Protein AF-A0AA40GBK5-F1 (afdb_monomer_lite)

Radius of gyration: 17.83 Å; chains: 1; bounding box: 31×45×50 Å

Organism: NCBI:txid60889

pLDDT: mean 80.17, std 13.64, range [43.88, 94.19]

Sequence (88 aa):
MNIDEFQVRGKEMIEYICEYLRTLEGKRVTANVDPGYLRPLLPKEAPAKGEPWDAIMRDVDSKIMPGVSVNHGLRYRSPFVDSDLFRY

Secondary structure (DSSP, 8-state):
--HHHHHHHHHHHHHHHHHHHHGGGGS-SS--S-TTTTGGGS-SS--SSPPPHHHHHHHIIIIIGGG---TTSTT---TTTS------

Structure (mmCIF, N/CA/C/O backbone):
data_AF-A0AA40GBK5-F1
#
_entry.id   AF-A0AA40GBK5-F1
#
loop_
_atom_site.group_PDB
_atom_site.id
_atom_site.type_symbol
_atom_site.label_atom_id
_atom_site.label_alt_id
_atom_site.label_comp_id
_atom_site.label_asym_id
_atom_site.label_entity_id
_atom_site.label_seq_id
_atom_site.pdbx_PDB_ins_code
_atom_site.Cartn_x
_atom_site.Cartn_y
_atom_site.Cartn_z
_atom_site.occupancy
_atom_site.B_iso_or_equiv
_atom_site.auth_seq_id
_atom_site.auth_comp_id
_atom_site.auth_asym_id
_atom_site.auth_atom_id
_atom_site.pdbx_PDB_model_num
ATOM 1 N N . MET A 1 1 ? 8.999 12.983 -5.335 1.00 77.81 1 MET A N 1
ATOM 2 C CA . MET A 1 1 ? 8.092 13.494 -4.298 1.00 77.81 1 MET A CA 1
ATOM 3 C C . MET A 1 1 ? 8.707 14.706 -3.627 1.00 77.81 1 MET A C 1
ATOM 5 O O . MET A 1 1 ? 9.845 14.615 -3.177 1.00 77.81 1 MET A O 1
ATOM 9 N N . ASN A 1 2 ? 7.997 15.836 -3.630 1.00 90.31 2 ASN A N 1
ATOM 10 C CA . ASN A 1 2 ? 8.360 17.055 -2.893 1.00 90.31 2 ASN A CA 1
ATOM 11 C C . ASN A 1 2 ? 7.556 17.144 -1.572 1.00 90.31 2 ASN A C 1
ATOM 13 O O . ASN A 1 2 ? 6.768 16.248 -1.273 1.00 90.31 2 ASN A O 1
ATOM 17 N N . ILE A 1 3 ? 7.773 18.188 -0.761 1.00 92.94 3 ILE A N 1
ATOM 18 C CA . ILE A 1 3 ? 7.108 18.330 0.551 1.00 92.94 3 ILE A CA 1
ATOM 19 C C . ILE A 1 3 ? 5.587 18.479 0.396 1.00 92.94 3 ILE A C 1
ATOM 21 O O . ILE A 1 3 ? 4.844 17.844 1.140 1.00 92.94 3 ILE A O 1
ATOM 25 N N . ASP A 1 4 ? 5.125 19.263 -0.579 1.00 94.19 4 ASP A N 1
ATOM 26 C CA . ASP A 1 4 ? 3.693 19.491 -0.810 1.00 94.19 4 ASP A CA 1
ATOM 27 C C . ASP A 1 4 ? 2.980 18.195 -1.222 1.00 94.19 4 ASP A C 1
ATOM 29 O O . ASP A 1 4 ? 1.931 17.841 -0.685 1.00 94.19 4 ASP A O 1
ATOM 33 N N . GLU A 1 5 ? 3.594 17.430 -2.123 1.00 90.69 5 GLU A N 1
ATOM 34 C CA . GLU A 1 5 ? 3.110 16.122 -2.553 1.00 90.69 5 GLU A CA 1
ATOM 35 C C . GLU A 1 5 ? 3.113 15.132 -1.384 1.00 90.69 5 GLU A C 1
ATOM 37 O O . GLU A 1 5 ? 2.125 14.434 -1.177 1.00 90.69 5 GLU A O 1
ATOM 42 N N . PHE A 1 6 ? 4.162 15.119 -0.556 1.00 91.62 6 PHE A N 1
ATOM 43 C CA . PHE A 1 6 ? 4.204 14.280 0.642 1.00 91.62 6 PHE A CA 1
ATOM 44 C C . PHE A 1 6 ? 3.071 14.609 1.622 1.00 91.62 6 PHE A C 1
ATOM 46 O O . PHE A 1 6 ? 2.462 13.699 2.181 1.00 91.62 6 PHE A O 1
ATOM 53 N N . GLN A 1 7 ? 2.748 15.890 1.817 1.00 93.25 7 GLN A N 1
ATOM 54 C CA . GLN A 1 7 ? 1.635 16.289 2.680 1.00 93.25 7 GLN A CA 1
ATOM 55 C C . GLN A 1 7 ? 0.284 15.797 2.154 1.00 93.25 7 GLN A C 1
ATOM 57 O O . GLN A 1 7 ? -0.552 15.365 2.949 1.00 93.25 7 GLN A O 1
ATOM 62 N N . VAL A 1 8 ? 0.063 15.849 0.839 1.00 94.06 8 VAL A N 1
ATOM 63 C CA . VAL A 1 8 ? -1.168 15.336 0.219 1.00 94.06 8 VAL A CA 1
ATOM 64 C C . VAL A 1 8 ? -1.236 13.815 0.357 1.00 94.06 8 VAL A C 1
ATOM 66 O O . VAL A 1 8 ? -2.180 13.302 0.956 1.00 94.06 8 VAL A O 1
ATOM 69 N N . ARG A 1 9 ? -0.200 13.094 -0.089 1.00 92.19 9 ARG A N 1
ATOM 70 C CA . ARG A 1 9 ? -0.161 11.621 -0.040 1.00 92.19 9 ARG A CA 1
ATOM 71 C C . ARG A 1 9 ? -0.189 11.075 1.392 1.00 92.19 9 ARG A C 1
ATOM 73 O O . ARG A 1 9 ? -0.775 10.028 1.653 1.00 92.19 9 ARG A O 1
ATOM 80 N N . GLY A 1 10 ? 0.397 11.799 2.345 1.00 92.38 10 GLY A N 1
ATOM 81 C CA . GLY A 1 10 ? 0.351 11.454 3.764 1.00 92.38 10 GLY A CA 1
ATOM 82 C C . GLY A 1 10 ? -1.062 11.524 4.344 1.00 92.38 10 GLY A C 1
ATOM 83 O O . GLY A 1 10 ? -1.456 10.630 5.091 1.00 92.38 10 GLY A O 1
ATOM 84 N N . LYS A 1 11 ? -1.851 12.541 3.971 1.00 94.19 11 LYS A N 1
ATOM 85 C CA . LYS A 1 11 ? -3.267 12.629 4.367 1.00 94.19 11 LYS A CA 1
ATOM 86 C C . LYS A 1 11 ? -4.087 11.496 3.754 1.00 94.19 11 LYS A C 1
ATOM 88 O O . LYS A 1 11 ? -4.816 10.838 4.489 1.00 94.19 11 LYS A O 1
ATOM 93 N N . GLU A 1 12 ? -3.887 11.208 2.466 1.00 93.06 12 GLU A N 1
ATOM 94 C CA . GLU A 1 12 ? -4.531 10.074 1.781 1.00 93.06 12 GLU A CA 1
ATOM 95 C C . GLU A 1 12 ? -4.235 8.743 2.494 1.00 93.06 12 GLU A C 1
ATOM 97 O O . GLU A 1 12 ? -5.134 7.937 2.724 1.00 93.06 12 GLU A O 1
ATOM 102 N N . MET A 1 13 ? -2.986 8.528 2.921 1.00 92.56 13 MET A N 1
ATOM 103 C CA . MET A 1 13 ? -2.597 7.327 3.665 1.00 92.56 13 MET A CA 1
ATOM 104 C C . MET A 1 13 ? -3.261 7.249 5.049 1.00 92.56 13 MET A C 1
ATOM 106 O O . MET A 1 13 ? -3.686 6.176 5.474 1.00 92.56 13 MET A O 1
ATOM 110 N N . ILE A 1 14 ? -3.375 8.370 5.765 1.00 93.44 14 ILE A N 1
ATOM 111 C CA . ILE A 1 14 ? -4.060 8.402 7.066 1.00 93.44 14 ILE A CA 1
ATOM 112 C C . ILE A 1 14 ? -5.543 8.060 6.89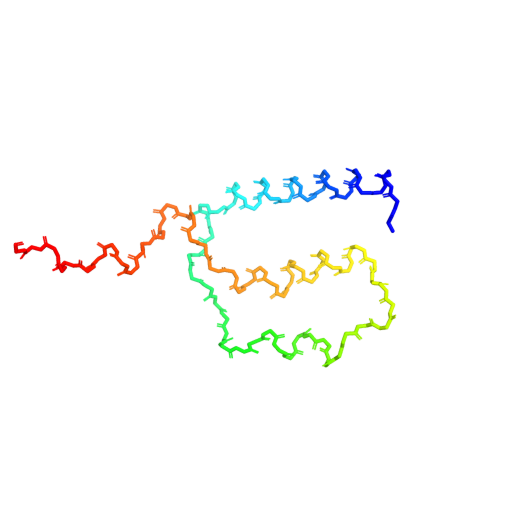5 1.00 93.44 14 ILE A C 1
ATOM 114 O O . ILE A 1 14 ? -6.074 7.250 7.657 1.00 93.44 14 ILE A O 1
ATOM 118 N N . GLU A 1 15 ? -6.204 8.638 5.891 1.00 93.25 15 GLU A N 1
ATOM 119 C CA . GLU A 1 15 ? -7.602 8.339 5.569 1.00 93.25 15 GLU A CA 1
ATOM 120 C C . GLU A 1 15 ? -7.784 6.860 5.211 1.00 93.25 15 GLU A C 1
ATOM 122 O O . GLU A 1 15 ? -8.690 6.209 5.735 1.00 93.25 15 GLU A O 1
ATOM 127 N N . TYR A 1 16 ? -6.865 6.304 4.419 1.00 91.69 16 TYR A N 1
ATOM 128 C CA . TYR A 1 16 ? -6.842 4.887 4.071 1.00 91.69 16 TYR A CA 1
ATOM 129 C C . TYR A 1 16 ? -6.729 3.975 5.300 1.00 91.69 16 TYR A C 1
ATOM 131 O O . TYR A 1 16 ? -7.503 3.029 5.449 1.00 91.69 16 TYR A O 1
ATOM 139 N N . ILE A 1 17 ? -5.805 4.273 6.220 1.00 89.06 17 ILE A N 1
ATOM 140 C CA . ILE A 1 17 ? -5.644 3.509 7.466 1.00 89.06 17 ILE A CA 1
ATOM 141 C C . ILE A 1 17 ? -6.915 3.603 8.312 1.00 89.06 17 ILE A C 1
ATOM 143 O O . ILE A 1 17 ? -7.385 2.585 8.820 1.00 89.06 17 ILE A O 1
ATOM 147 N N . CYS A 1 18 ? -7.497 4.797 8.449 1.00 91.12 18 CYS A N 1
ATOM 148 C CA . CYS A 1 18 ? -8.744 4.979 9.190 1.00 91.12 18 CYS A CA 1
ATOM 149 C C . CYS A 1 18 ? -9.870 4.118 8.609 1.00 91.12 18 CYS A C 1
ATOM 151 O O . CYS A 1 18 ? -10.579 3.448 9.359 1.00 91.12 18 CYS A O 1
ATOM 153 N N . GLU A 1 19 ? -10.020 4.102 7.287 1.00 88.94 19 GLU A N 1
ATOM 154 C CA . GLU A 1 19 ? -11.054 3.317 6.615 1.00 88.94 19 GLU A CA 1
ATOM 155 C C . GLU A 1 19 ? -10.803 1.806 6.720 1.00 88.94 19 GLU A C 1
ATOM 157 O O . GLU A 1 19 ? -11.717 1.019 6.995 1.00 88.94 19 GLU A O 1
ATOM 162 N N . TYR A 1 20 ? -9.543 1.387 6.606 1.00 85.62 20 TYR A N 1
ATOM 163 C CA . TYR A 1 20 ? -9.151 0.009 6.870 1.00 85.62 20 TYR A CA 1
ATOM 164 C C . TYR A 1 20 ? -9.535 -0.412 8.294 1.00 85.62 20 TYR A C 1
ATOM 166 O O . TYR A 1 20 ? -10.160 -1.459 8.454 1.00 85.62 20 TYR A O 1
ATOM 174 N N . LEU A 1 21 ? -9.229 0.418 9.303 1.00 84.62 21 LEU A N 1
ATOM 175 C CA . LEU A 1 21 ? -9.553 0.167 10.711 1.00 84.62 21 LEU A CA 1
ATOM 176 C C . LEU A 1 21 ? -11.067 0.102 10.965 1.00 84.62 21 LEU A C 1
ATOM 178 O O . LEU A 1 21 ?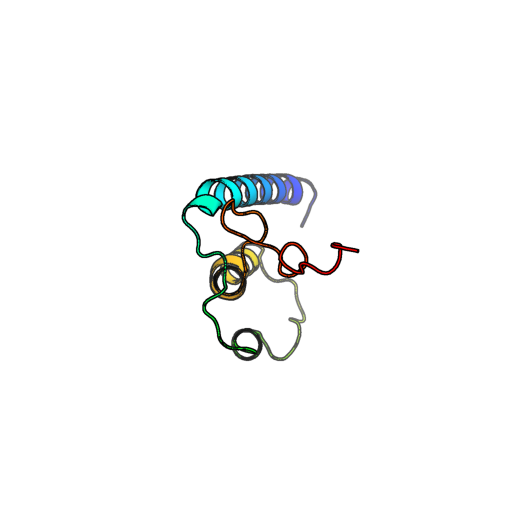 -11.522 -0.796 11.670 1.00 84.62 21 LEU A O 1
ATOM 182 N N . ARG A 1 22 ? -11.861 0.995 10.357 1.00 84.69 22 ARG A N 1
ATOM 183 C CA . ARG A 1 22 ? -13.334 0.978 10.465 1.00 84.69 22 ARG A CA 1
ATOM 184 C C . ARG A 1 22 ? -13.952 -0.295 9.898 1.00 84.69 22 ARG A C 1
ATOM 186 O O . ARG A 1 22 ? -14.914 -0.814 10.453 1.00 84.69 22 ARG A O 1
ATOM 193 N N . THR A 1 23 ? -13.399 -0.808 8.802 1.00 82.00 23 THR A N 1
ATOM 194 C CA . THR A 1 23 ? -13.912 -2.014 8.134 1.00 82.00 23 THR A CA 1
ATOM 195 C C . THR A 1 23 ? -13.387 -3.319 8.740 1.00 82.00 23 THR A C 1
ATOM 197 O O . THR A 1 23 ? -13.800 -4.396 8.303 1.00 82.00 23 THR A O 1
ATOM 200 N N . LEU A 1 24 ? -12.515 -3.264 9.759 1.00 76.75 24 LEU A N 1
ATOM 201 C CA . LEU A 1 24 ? -11.907 -4.457 10.361 1.00 76.75 24 LEU A CA 1
ATOM 202 C C . LEU A 1 24 ? -12.920 -5.434 10.954 1.00 76.75 24 LEU A C 1
ATOM 204 O O . LEU A 1 24 ? -12.715 -6.641 10.847 1.00 76.75 24 LEU A O 1
ATOM 208 N N . GLU A 1 25 ? -14.005 -4.949 11.560 1.00 71.12 25 GLU A N 1
ATOM 209 C CA . GLU A 1 25 ? -14.992 -5.819 12.218 1.00 71.12 25 GLU A CA 1
ATOM 210 C C . GLU A 1 25 ? -15.723 -6.752 11.238 1.00 71.12 25 GLU A C 1
ATOM 212 O O . GLU A 1 25 ? -16.170 -7.833 11.629 1.00 71.12 25 GLU A O 1
ATOM 217 N N . GLY A 1 26 ? -15.804 -6.365 9.960 1.00 69.06 26 GLY A N 1
ATOM 218 C CA . GLY A 1 26 ? -16.406 -7.163 8.889 1.00 69.06 26 GLY A CA 1
ATOM 219 C C . GLY A 1 26 ? -15.418 -8.046 8.121 1.00 69.06 26 GLY A C 1
ATOM 220 O O . GLY A 1 26 ? -15.844 -8.867 7.306 1.00 69.06 26 GLY A O 1
ATOM 221 N N . LYS A 1 27 ? -14.107 -7.897 8.349 1.00 73.75 27 LYS A N 1
ATOM 222 C CA . LYS A 1 27 ? -13.074 -8.636 7.611 1.00 73.75 27 LYS A CA 1
ATOM 223 C C . LYS A 1 27 ? -12.761 -9.975 8.271 1.00 73.75 27 LYS A C 1
ATOM 225 O O . LYS A 1 27 ? -12.836 -10.148 9.487 1.00 73.75 27 LYS A O 1
ATOM 230 N N . ARG A 1 28 ? -12.399 -10.958 7.442 1.00 67.69 28 ARG A N 1
ATOM 231 C CA . ARG A 1 28 ? -11.916 -12.252 7.932 1.00 67.69 28 ARG A CA 1
ATOM 232 C C . ARG A 1 28 ? -10.584 -12.049 8.649 1.00 67.69 28 ARG A C 1
ATOM 234 O O . ARG A 1 28 ? -9.718 -11.326 8.174 1.00 67.69 28 ARG A O 1
ATOM 241 N N . VAL A 1 29 ? -10.437 -12.726 9.782 1.00 69.00 29 VAL A N 1
ATOM 242 C CA . VAL A 1 29 ? -9.214 -12.704 10.593 1.00 69.00 29 VAL A CA 1
ATOM 243 C C . VAL A 1 29 ? -8.053 -13.374 9.853 1.00 69.00 29 VAL A C 1
ATOM 245 O O . VAL A 1 29 ? -6.920 -12.911 9.928 1.00 69.00 29 VAL A O 1
ATOM 248 N N . THR A 1 30 ? -8.341 -14.436 9.101 1.00 71.06 30 THR A N 1
ATOM 249 C CA . THR A 1 30 ? -7.358 -15.208 8.338 1.00 71.06 30 THR A CA 1
ATOM 250 C C . THR A 1 30 ? -7.360 -14.811 6.868 1.00 71.06 30 THR A C 1
ATOM 252 O O . THR A 1 30 ? -8.424 -14.724 6.245 1.00 71.06 30 THR A O 1
ATOM 255 N N . ALA A 1 31 ? -6.167 -14.649 6.300 1.00 74.94 31 ALA A N 1
ATOM 256 C CA . ALA A 1 31 ? -5.988 -14.478 4.866 1.00 74.94 31 ALA A CA 1
ATOM 257 C C . ALA A 1 31 ? -6.475 -15.715 4.085 1.00 74.94 31 ALA A C 1
ATOM 259 O O . ALA A 1 31 ? -6.288 -16.849 4.523 1.00 74.94 31 ALA A O 1
ATOM 260 N N . ASN A 1 32 ? -7.095 -15.496 2.924 1.00 74.25 32 ASN A N 1
ATOM 261 C CA . ASN A 1 32 ? -7.607 -16.559 2.047 1.00 74.25 32 ASN A CA 1
ATOM 262 C C . ASN A 1 32 ? -6.756 -16.660 0.775 1.00 74.25 32 ASN A C 1
ATOM 264 O O . ASN A 1 32 ? -7.265 -16.522 -0.338 1.00 74.25 32 ASN A O 1
ATOM 268 N N . VAL A 1 33 ? -5.448 -16.808 0.959 1.00 82.25 33 VAL A N 1
ATOM 269 C CA . VAL A 1 33 ? -4.454 -16.854 -0.118 1.00 82.25 33 VAL A CA 1
ATOM 270 C C . VAL A 1 33 ? -3.477 -17.992 0.128 1.00 82.25 33 VAL A C 1
ATOM 272 O O . VAL A 1 33 ? -3.156 -18.305 1.276 1.00 82.25 33 VAL A O 1
ATOM 275 N N . ASP A 1 34 ? -2.986 -18.588 -0.953 1.00 82.06 34 ASP A N 1
ATOM 276 C CA . ASP A 1 34 ? -2.020 -19.674 -0.862 1.00 82.06 34 ASP A CA 1
ATOM 277 C C . ASP A 1 34 ? -0.628 -19.162 -0.460 1.00 82.06 34 ASP A C 1
ATOM 279 O O . ASP A 1 34 ? -0.213 -18.067 -0.867 1.00 82.06 34 ASP A O 1
ATOM 283 N N . PRO A 1 35 ? 0.151 -19.949 0.299 1.00 82.81 35 PRO A N 1
ATOM 284 C CA . PRO A 1 35 ? 1.549 -19.638 0.553 1.00 82.81 35 PRO A CA 1
ATOM 285 C C . PRO A 1 35 ? 2.303 -19.376 -0.758 1.00 82.81 35 PRO A C 1
ATOM 287 O O . PRO A 1 35 ? 2.311 -20.198 -1.670 1.00 82.81 35 PRO A O 1
ATOM 290 N N . GLY A 1 36 ? 2.942 -18.209 -0.860 1.00 83.19 36 GLY A N 1
ATOM 291 C CA . GLY A 1 36 ? 3.696 -17.811 -2.052 1.00 83.19 36 GLY A CA 1
ATOM 292 C C . GLY A 1 36 ? 2.892 -17.105 -3.152 1.00 83.19 36 GLY A C 1
ATOM 293 O O . GLY A 1 36 ? 3.506 -16.696 -4.138 1.00 83.19 36 GLY A O 1
ATOM 294 N N . TYR A 1 37 ? 1.581 -16.873 -2.981 1.00 87.94 37 TYR A N 1
ATOM 295 C CA . TYR A 1 37 ? 0.723 -16.203 -3.980 1.00 87.94 37 TYR A CA 1
ATOM 296 C C . TYR A 1 37 ? 1.241 -14.830 -4.443 1.00 87.94 37 TYR A C 1
ATOM 298 O O . TYR A 1 37 ? 0.986 -14.411 -5.569 1.00 87.94 37 TYR A O 1
ATOM 306 N N . LEU A 1 38 ? 1.987 -14.124 -3.589 1.00 87.06 38 LEU A N 1
ATOM 307 C CA . LEU A 1 38 ? 2.471 -12.778 -3.878 1.00 87.06 38 LEU A CA 1
ATOM 308 C C . LEU A 1 38 ? 3.638 -12.774 -4.880 1.00 87.06 38 LEU A C 1
ATOM 310 O O . LEU A 1 38 ? 3.764 -11.850 -5.682 1.00 87.06 38 LEU A O 1
ATOM 314 N N . ARG A 1 39 ? 4.486 -13.814 -4.877 1.00 86.75 39 ARG A N 1
ATOM 315 C CA . ARG A 1 39 ? 5.680 -13.889 -5.736 1.00 86.75 39 ARG A CA 1
ATOM 316 C C . ARG A 1 39 ? 5.381 -13.786 -7.239 1.00 86.75 39 ARG A C 1
ATOM 318 O O . ARG A 1 39 ? 6.128 -13.061 -7.897 1.00 86.75 39 ARG A O 1
ATOM 325 N N . PRO A 1 40 ? 4.365 -14.475 -7.801 1.00 88.25 40 PRO A N 1
ATOM 326 C CA . PRO A 1 40 ? 4.016 -14.339 -9.215 1.00 88.25 40 PRO A CA 1
ATOM 327 C C . PRO A 1 40 ? 3.329 -13.008 -9.565 1.00 88.25 40 PRO A C 1
ATOM 329 O O . PRO A 1 40 ? 3.315 -12.643 -10.736 1.00 88.25 40 PRO A O 1
ATOM 332 N N . LEU A 1 41 ? 2.773 -12.278 -8.587 1.00 86.94 41 LEU A N 1
ATOM 333 C CA . LEU A 1 41 ? 2.081 -10.995 -8.806 1.00 86.94 41 LEU A CA 1
ATOM 334 C C . LEU A 1 41 ? 3.030 -9.788 -8.844 1.00 86.94 41 LEU A C 1
ATOM 336 O O . LEU A 1 41 ? 2.635 -8.688 -9.246 1.00 86.94 41 LEU A O 1
ATOM 340 N N . LEU A 1 42 ? 4.268 -9.980 -8.394 1.00 87.44 42 LEU A N 1
ATOM 341 C CA . LEU A 1 42 ? 5.295 -8.951 -8.343 1.00 87.44 42 LEU A CA 1
ATOM 342 C C . LEU A 1 42 ? 6.305 -9.122 -9.484 1.00 87.44 42 LEU A C 1
ATOM 344 O O . LEU A 1 42 ? 6.589 -10.251 -9.900 1.00 87.44 42 LEU A O 1
ATOM 348 N N . PRO A 1 43 ? 6.890 -8.016 -9.977 1.00 86.94 43 PRO A N 1
ATOM 349 C CA . PRO A 1 43 ? 7.971 -8.091 -10.946 1.00 86.94 43 PRO A CA 1
ATOM 350 C C . PRO A 1 43 ? 9.156 -8.897 -10.389 1.00 86.94 43 PRO A C 1
ATOM 352 O O . PRO A 1 43 ? 9.369 -9.025 -9.180 1.00 86.94 43 PRO A O 1
ATOM 355 N N . LYS A 1 44 ? 9.934 -9.506 -11.291 1.00 86.44 44 LYS A N 1
ATOM 356 C CA . LYS A 1 44 ? 11.082 -10.341 -10.902 1.00 86.44 44 LYS A CA 1
ATOM 357 C C . LYS A 1 44 ? 12.210 -9.532 -10.268 1.00 86.44 44 LYS A C 1
ATOM 359 O O . LYS A 1 44 ? 12.922 -10.083 -9.434 1.00 86.44 44 LYS A O 1
ATOM 364 N N . GLU A 1 45 ? 12.319 -8.266 -10.649 1.00 89.12 45 GLU A N 1
ATOM 365 C CA . GLU A 1 45 ? 13.355 -7.325 -10.243 1.00 89.12 45 GLU A CA 1
ATOM 366 C C . GLU A 1 45 ? 12.716 -5.978 -9.894 1.00 89.12 45 GLU A C 1
ATOM 368 O O . GLU A 1 45 ? 11.615 -5.666 -10.354 1.00 89.12 45 GLU A O 1
ATOM 373 N N . ALA A 1 46 ? 13.405 -5.192 -9.068 1.00 88.12 46 ALA A N 1
ATOM 374 C CA . ALA A 1 46 ? 12.956 -3.854 -8.712 1.00 88.12 46 ALA A CA 1
ATOM 375 C C . ALA A 1 46 ? 12.994 -2.924 -9.941 1.00 88.12 46 ALA A C 1
ATOM 377 O O . ALA A 1 46 ? 13.918 -3.016 -10.754 1.00 88.12 46 ALA A O 1
ATOM 378 N N . PRO A 1 47 ? 12.024 -2.008 -10.086 1.00 89.44 47 PRO A N 1
ATOM 379 C CA . PRO A 1 47 ? 12.014 -1.070 -11.197 1.00 89.44 47 PRO A CA 1
ATOM 380 C C . PRO A 1 47 ? 13.205 -0.105 -11.100 1.00 89.44 47 PRO A C 1
ATOM 382 O O . PRO A 1 47 ? 13.523 0.427 -10.038 1.00 89.44 47 PRO A O 1
ATOM 385 N N . ALA A 1 48 ? 13.854 0.162 -12.236 1.00 89.31 48 ALA A N 1
ATOM 386 C CA . ALA A 1 48 ? 15.007 1.068 -12.308 1.00 89.31 48 ALA A CA 1
ATOM 387 C C . ALA A 1 48 ? 14.644 2.548 -12.067 1.00 89.31 48 ALA A C 1
ATOM 389 O O . ALA A 1 48 ? 15.520 3.386 -11.860 1.00 89.31 48 ALA A O 1
ATOM 390 N N . LYS A 1 49 ? 13.353 2.885 -12.136 1.00 89.31 49 LYS A N 1
ATOM 391 C CA . LYS A 1 49 ? 12.808 4.220 -11.882 1.00 89.31 49 LYS A CA 1
ATOM 392 C C . LYS A 1 49 ? 11.668 4.106 -10.879 1.00 89.31 49 LYS A C 1
ATOM 394 O O . LYS A 1 49 ? 10.987 3.088 -10.842 1.00 89.31 49 LYS A O 1
ATOM 399 N N . GLY A 1 50 ? 11.457 5.167 -10.104 1.00 85.88 50 GLY A N 1
ATOM 400 C CA . GLY A 1 50 ? 10.319 5.247 -9.195 1.00 85.88 50 GLY A CA 1
ATOM 401 C C . GLY A 1 50 ? 8.993 5.138 -9.947 1.00 85.88 50 GLY A C 1
ATOM 402 O O . GLY A 1 50 ? 8.833 5.715 -11.025 1.00 85.88 50 GLY A O 1
ATOM 403 N N . GLU A 1 51 ? 8.062 4.396 -9.365 1.00 90.44 51 GLU A N 1
ATOM 404 C CA . GLU A 1 51 ? 6.698 4.252 -9.863 1.00 90.44 51 GLU A CA 1
ATOM 405 C C . GLU A 1 51 ? 5.794 5.357 -9.297 1.00 90.44 51 GLU A C 1
ATOM 407 O O . GLU A 1 51 ? 6.067 5.890 -8.215 1.00 90.44 51 GLU A O 1
ATOM 412 N N . PRO A 1 52 ? 4.722 5.735 -10.014 1.00 91.62 52 PRO A N 1
ATOM 413 C CA . PRO A 1 52 ? 3.757 6.693 -9.495 1.00 91.62 52 PRO A CA 1
ATOM 414 C C . PRO A 1 52 ? 3.053 6.132 -8.253 1.00 91.62 52 PRO A C 1
ATOM 416 O O . PRO A 1 52 ? 2.714 4.950 -8.196 1.00 91.62 52 PRO A O 1
ATOM 419 N N . TRP A 1 53 ? 2.780 7.005 -7.281 1.00 89.38 53 TRP A N 1
ATOM 420 C CA . TRP A 1 53 ? 2.119 6.648 -6.019 1.00 89.38 53 TRP A CA 1
ATOM 421 C C . TRP A 1 53 ? 0.818 5.862 -6.221 1.00 89.38 53 TRP A C 1
ATOM 423 O O . TRP A 1 53 ? 0.579 4.866 -5.544 1.00 89.38 53 TRP A O 1
ATOM 433 N N . ASP A 1 54 ? 0.012 6.261 -7.202 1.00 90.81 54 ASP A N 1
ATOM 434 C CA . ASP A 1 54 ? -1.284 5.632 -7.464 1.00 90.81 54 ASP A CA 1
ATOM 435 C C . ASP A 1 54 ? -1.140 4.169 -7.927 1.00 90.81 54 ASP A C 1
ATOM 437 O O . ASP A 1 54 ? -1.992 3.333 -7.624 1.00 90.81 54 ASP A O 1
ATOM 441 N N . ALA A 1 55 ? -0.037 3.821 -8.606 1.00 91.62 55 ALA A N 1
ATOM 442 C CA . ALA A 1 55 ? 0.261 2.433 -8.961 1.00 91.62 55 ALA A CA 1
ATOM 443 C C . ALA A 1 55 ? 0.636 1.605 -7.723 1.00 91.62 55 ALA A C 1
ATOM 445 O O . ALA A 1 55 ? 0.173 0.475 -7.577 1.00 91.62 55 ALA A O 1
ATOM 446 N N . ILE A 1 56 ? 1.399 2.195 -6.798 1.00 91.38 56 ILE A N 1
ATOM 447 C CA . ILE A 1 56 ? 1.783 1.552 -5.535 1.00 91.38 56 ILE A CA 1
ATOM 448 C C . ILE A 1 56 ? 0.541 1.289 -4.677 1.00 91.38 56 ILE A C 1
ATOM 450 O O . ILE A 1 56 ? 0.351 0.172 -4.202 1.00 91.38 56 ILE A O 1
ATOM 454 N N . MET A 1 57 ? -0.341 2.280 -4.518 1.00 92.19 57 MET A N 1
ATOM 455 C CA . MET A 1 57 ? -1.574 2.115 -3.738 1.00 92.19 57 MET A CA 1
ATOM 456 C C . MET A 1 57 ? -2.513 1.072 -4.350 1.00 92.19 57 MET A C 1
ATOM 458 O O . MET A 1 57 ? -3.093 0.260 -3.631 1.00 92.19 57 MET A O 1
ATOM 462 N N . ARG A 1 58 ? -2.597 1.007 -5.684 1.00 91.69 58 ARG A N 1
ATOM 463 C CA . ARG A 1 58 ? -3.354 -0.046 -6.373 1.00 91.69 58 ARG A CA 1
ATOM 464 C C . ARG A 1 58 ? -2.789 -1.442 -6.106 1.00 91.69 58 ARG A C 1
ATOM 466 O O . ARG A 1 58 ? -3.553 -2.399 -5.962 1.00 91.69 58 ARG A O 1
ATOM 473 N N . ASP A 1 59 ? -1.471 -1.577 -6.048 1.00 91.31 59 ASP A N 1
ATOM 474 C CA . ASP A 1 59 ? -0.817 -2.837 -5.703 1.00 91.31 59 ASP A CA 1
ATOM 475 C C . ASP A 1 59 ? -1.051 -3.216 -4.235 1.00 91.31 59 ASP A C 1
ATOM 477 O O . ASP A 1 59 ? -1.275 -4.391 -3.937 1.00 91.31 59 ASP A O 1
ATOM 481 N N . VAL A 1 60 ? -1.090 -2.239 -3.326 1.00 90.44 60 VAL A N 1
ATOM 482 C CA . VAL A 1 60 ? -1.468 -2.466 -1.923 1.00 90.44 60 VAL A CA 1
ATOM 483 C C . VAL A 1 60 ? -2.882 -3.048 -1.836 1.00 90.44 60 VAL A C 1
ATOM 485 O O . VAL A 1 60 ? -3.074 -4.097 -1.218 1.00 90.44 60 VAL A O 1
ATOM 488 N N . ASP A 1 61 ? -3.853 -2.447 -2.520 1.00 88.12 61 ASP A N 1
ATOM 489 C CA . ASP A 1 61 ? -5.242 -2.916 -2.484 1.00 88.12 61 ASP A CA 1
ATOM 490 C C . ASP A 1 61 ? -5.441 -4.275 -3.159 1.00 88.12 61 ASP A C 1
ATOM 492 O O . ASP A 1 61 ? -6.160 -5.134 -2.648 1.00 88.12 61 ASP A O 1
ATOM 496 N N . SER A 1 62 ? -4.814 -4.490 -4.315 1.00 88.31 62 SER A N 1
ATOM 497 C CA . SER A 1 62 ? -5.070 -5.686 -5.126 1.00 88.31 62 SER A CA 1
ATOM 498 C C . SER A 1 62 ? -4.198 -6.885 -4.758 1.00 88.31 62 SER A C 1
ATOM 500 O O . SER A 1 62 ? -4.658 -8.020 -4.877 1.00 88.31 62 SER A O 1
ATOM 502 N N . LYS A 1 63 ? -2.953 -6.657 -4.319 1.00 89.06 63 LYS A N 1
ATOM 503 C CA . LYS A 1 63 ? -1.972 -7.723 -4.062 1.00 89.06 63 LYS A CA 1
ATOM 504 C C . LYS A 1 63 ? -1.725 -7.944 -2.579 1.00 89.06 63 LYS A C 1
ATOM 506 O O . LYS A 1 63 ? -1.571 -9.091 -2.185 1.00 89.06 63 LYS A O 1
ATOM 511 N N . ILE A 1 64 ? -1.678 -6.887 -1.762 1.00 87.50 64 ILE A N 1
ATOM 512 C CA . ILE A 1 64 ? -1.331 -7.008 -0.336 1.00 87.50 64 ILE A CA 1
ATOM 513 C C . ILE A 1 64 ? -2.566 -7.307 0.512 1.00 87.50 64 ILE A C 1
ATOM 515 O O . ILE A 1 64 ? -2.564 -8.292 1.249 1.00 87.50 64 ILE A O 1
ATOM 519 N N . MET A 1 65 ? -3.632 -6.511 0.387 1.00 86.50 65 MET A N 1
ATOM 520 C CA . MET A 1 65 ? -4.822 -6.626 1.243 1.00 86.50 65 MET A CA 1
ATOM 521 C C . MET A 1 65 ? -5.471 -8.022 1.296 1.00 86.50 65 MET A C 1
ATOM 523 O O . MET A 1 65 ? -5.884 -8.414 2.389 1.00 86.50 65 MET A O 1
ATOM 527 N N . PRO A 1 66 ? -5.523 -8.827 0.213 1.00 83.62 66 PRO A N 1
ATOM 528 C CA . PRO A 1 66 ? -6.050 -10.195 0.282 1.00 83.62 66 PRO A CA 1
ATOM 529 C C . PRO A 1 66 ? -5.253 -11.137 1.198 1.00 83.62 66 PRO A C 1
ATOM 531 O O . PRO A 1 66 ? -5.813 -12.088 1.746 1.00 83.62 66 PRO A O 1
ATOM 534 N N . GLY A 1 67 ? -3.950 -10.884 1.359 1.00 79.75 67 GLY A N 1
ATOM 535 C CA . GLY A 1 67 ? -3.064 -11.677 2.208 1.00 79.75 67 GLY A CA 1
ATOM 536 C C . GLY A 1 67 ? -2.859 -11.136 3.615 1.00 79.75 67 GLY A C 1
ATOM 537 O O . GLY A 1 67 ? -2.153 -11.767 4.402 1.00 79.75 67 GLY A O 1
ATOM 538 N N . VAL A 1 68 ? -3.442 -9.984 3.950 1.00 81.81 68 VAL A N 1
ATOM 539 C CA . VAL A 1 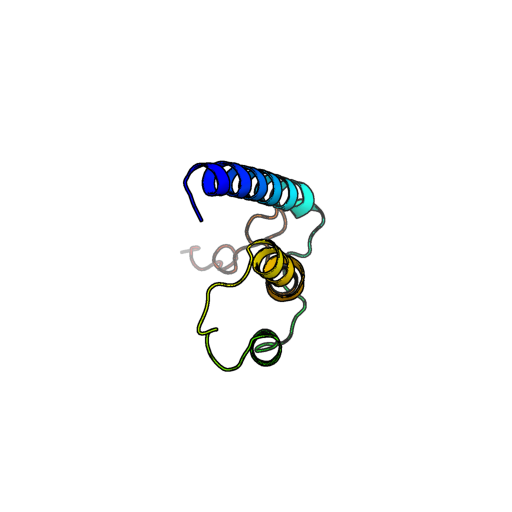68 ? -3.337 -9.430 5.301 1.00 81.81 68 VAL A CA 1
ATOM 540 C C . VAL A 1 68 ? -4.238 -10.231 6.235 1.00 81.81 68 VAL A C 1
ATOM 542 O O . VAL A 1 68 ? -5.454 -10.278 6.067 1.00 81.81 68 VAL A O 1
ATOM 545 N N . SER A 1 69 ? -3.633 -10.850 7.247 1.00 74.56 69 SER A N 1
ATOM 546 C CA . SER A 1 69 ? -4.379 -11.409 8.376 1.00 74.56 69 SER A CA 1
ATOM 547 C C . SER A 1 69 ? -4.615 -10.314 9.414 1.00 74.56 69 SER A C 1
ATOM 549 O O . SER A 1 69 ? -3.701 -9.573 9.783 1.00 74.56 69 SER A O 1
ATOM 551 N N . VAL A 1 70 ? -5.863 -10.174 9.853 1.00 75.69 70 VAL A N 1
ATOM 552 C CA . VAL A 1 70 ? -6.292 -9.091 10.739 1.00 75.69 70 VAL A CA 1
ATOM 553 C C . VAL A 1 70 ? -6.090 -9.513 12.191 1.00 75.69 70 VAL A C 1
ATOM 555 O O . VAL A 1 70 ? -6.966 -10.124 12.798 1.00 75.69 70 VAL A O 1
ATOM 558 N N . ASN A 1 71 ? -4.954 -9.129 12.773 1.00 66.25 71 ASN A N 1
ATOM 559 C CA . ASN A 1 71 ? -4.629 -9.457 14.168 1.00 66.25 71 ASN A CA 1
ATOM 560 C C . ASN A 1 71 ? -5.303 -8.526 15.196 1.00 66.25 71 ASN A C 1
ATOM 562 O O . ASN A 1 71 ? -5.387 -8.858 16.373 1.00 66.25 71 ASN A O 1
ATOM 566 N N . HIS A 1 72 ? -5.779 -7.355 14.762 1.00 62.62 72 HIS A N 1
ATOM 567 C CA . HIS A 1 72 ? -6.413 -6.347 15.628 1.00 62.62 72 HIS A CA 1
ATOM 568 C C . HIS A 1 72 ? -7.944 -6.435 15.663 1.00 62.62 72 HIS A C 1
ATOM 570 O O . HIS A 1 72 ? -8.595 -5.625 16.315 1.00 62.62 72 HIS A O 1
ATOM 576 N N . GLY A 1 73 ? -8.537 -7.390 14.944 1.00 62.69 73 GLY A N 1
ATOM 577 C CA . GLY A 1 73 ? -9.977 -7.603 14.984 1.00 62.69 73 GLY A CA 1
ATOM 578 C C . GLY A 1 73 ? -10.380 -8.226 16.316 1.00 62.69 73 GLY A C 1
ATOM 579 O O . GLY A 1 73 ? -9.681 -9.099 16.822 1.00 62.69 73 GLY A O 1
ATOM 580 N N . LEU A 1 74 ? -11.554 -7.861 16.841 1.00 61.06 74 LEU A N 1
ATOM 581 C CA . LEU A 1 74 ? -12.123 -8.427 18.079 1.00 61.06 74 LEU A CA 1
ATOM 582 C C . LEU A 1 74 ? -12.250 -9.966 18.060 1.00 61.06 74 LEU A C 1
ATOM 584 O O . LEU A 1 74 ? -12.456 -10.594 19.094 1.00 61.06 74 LEU A O 1
ATOM 588 N N . ARG A 1 75 ? -12.147 -10.576 16.873 1.00 62.53 75 ARG A N 1
ATOM 589 C CA . ARG A 1 75 ? -12.231 -12.021 16.637 1.00 62.53 75 ARG A CA 1
ATOM 590 C C . ARG A 1 75 ? -10.865 -12.708 16.513 1.00 62.53 75 ARG A C 1
ATOM 592 O O . ARG A 1 75 ? -10.837 -13.929 16.380 1.00 62.53 75 ARG A O 1
ATOM 599 N N . TYR A 1 76 ? -9.752 -11.968 16.523 1.00 63.44 76 TYR A N 1
ATOM 600 C CA . TYR A 1 76 ? -8.417 -12.563 16.520 1.00 63.44 76 TYR A CA 1
ATOM 601 C C . TYR A 1 76 ? -8.098 -13.121 17.900 1.00 63.44 76 TYR A C 1
ATOM 603 O O . TYR A 1 76 ? -8.082 -12.401 18.898 1.00 63.44 76 TYR A O 1
ATOM 611 N N . ARG A 1 77 ? -7.821 -14.421 17.943 1.00 62.78 77 ARG A N 1
ATOM 612 C CA . ARG A 1 77 ? -7.351 -15.100 19.139 1.00 62.78 77 ARG A CA 1
ATOM 613 C C . ARG A 1 77 ? -5.900 -15.497 18.916 1.00 62.78 77 ARG A C 1
ATOM 6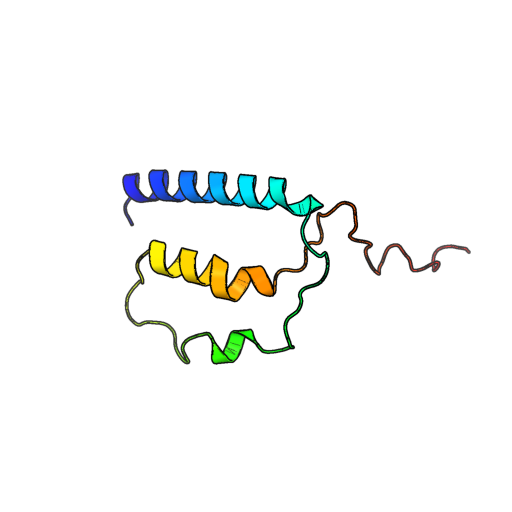15 O O . ARG A 1 77 ? -5.592 -16.236 17.986 1.00 62.78 77 ARG A O 1
ATOM 622 N N . SER A 1 78 ? -5.010 -14.945 19.735 1.00 62.97 78 SER A N 1
ATOM 623 C CA . SER A 1 78 ? -3.583 -15.240 19.642 1.00 62.97 78 SER A CA 1
ATOM 624 C C . SER A 1 78 ? -3.327 -16.703 20.023 1.00 62.97 78 SER A C 1
ATOM 626 O O . SER A 1 78 ? -3.778 -17.120 21.093 1.00 62.97 78 SER A O 1
ATOM 628 N N . PRO A 1 79 ? -2.549 -17.464 19.230 1.00 64.38 79 PRO A N 1
ATOM 629 C CA . PRO A 1 79 ? -2.206 -18.849 19.560 1.00 64.38 79 PRO A CA 1
ATOM 630 C C . PRO A 1 79 ? -1.399 -18.972 20.865 1.00 64.38 79 PRO A C 1
ATOM 632 O O . PRO A 1 79 ? -1.344 -20.046 21.451 1.00 64.38 79 PRO A O 1
ATOM 635 N N . PHE A 1 80 ? -0.808 -17.876 21.351 1.00 63.62 80 PHE A N 1
ATOM 636 C CA . PHE A 1 80 ? -0.085 -17.830 22.626 1.00 63.62 80 PHE A CA 1
ATOM 637 C C . PHE A 1 80 ? -0.992 -17.619 23.847 1.00 63.62 80 PHE A C 1
ATOM 639 O O . PHE A 1 80 ? -0.534 -17.763 24.974 1.00 63.62 80 PHE A O 1
ATOM 646 N N . VAL A 1 81 ? -2.259 -17.244 23.644 1.00 59.25 81 VAL A N 1
ATOM 647 C CA . VAL A 1 81 ? -3.210 -16.991 24.740 1.00 59.25 81 VAL A CA 1
ATOM 648 C C . VAL A 1 81 ? -4.011 -18.255 25.083 1.00 59.25 81 VAL A C 1
ATOM 650 O O . VAL A 1 81 ? -4.454 -18.393 26.216 1.00 59.25 81 VAL A O 1
ATOM 653 N N . ASP A 1 82 ? -4.134 -19.206 24.148 1.00 51.97 82 ASP A N 1
ATOM 654 C CA . ASP A 1 82 ? -4.818 -20.494 24.364 1.00 51.97 82 ASP A CA 1
ATOM 655 C C . ASP A 1 82 ? -3.895 -21.622 24.859 1.00 51.97 82 ASP A C 1
ATOM 657 O O . ASP A 1 82 ? -4.360 -22.734 25.113 1.00 51.97 82 ASP A O 1
ATOM 661 N N . SER A 1 83 ? -2.588 -21.386 25.012 1.00 48.50 83 SER A N 1
ATOM 662 C CA . SER A 1 83 ? -1.735 -22.366 25.681 1.00 48.50 83 SER A CA 1
ATOM 663 C C . SER A 1 83 ? -1.958 -22.280 27.191 1.00 48.50 83 SER A C 1
ATOM 665 O O . SER A 1 83 ? -1.339 -21.457 27.868 1.00 48.50 83 SER A O 1
ATOM 667 N N . ASP A 1 84 ? -2.8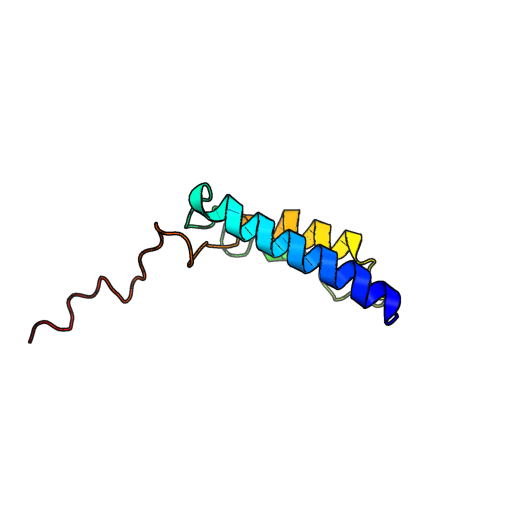10 -23.167 27.708 1.00 50.41 84 ASP A N 1
ATOM 668 C CA . ASP A 1 84 ? -2.954 -23.572 29.118 1.00 50.41 84 ASP A CA 1
ATOM 669 C C . ASP A 1 84 ? -1.636 -24.166 29.696 1.00 50.41 84 ASP A C 1
ATOM 671 O O . ASP A 1 84 ? -1.614 -25.221 30.324 1.00 50.41 84 ASP A O 1
ATOM 675 N N . LEU A 1 85 ? -0.496 -23.496 29.492 1.00 49.47 85 LEU A N 1
ATOM 676 C CA . LEU A 1 85 ? 0.826 -23.871 30.011 1.00 49.47 85 LEU A CA 1
ATOM 677 C C . LEU A 1 85 ? 1.208 -23.124 31.303 1.00 49.47 85 LEU A C 1
ATOM 679 O O . LEU A 1 85 ? 2.315 -23.298 31.799 1.00 49.47 85 LEU A O 1
ATOM 683 N N . PHE A 1 86 ? 0.294 -22.341 31.888 1.00 47.12 86 PHE A N 1
ATOM 684 C CA . PHE A 1 86 ? 0.500 -21.631 33.163 1.00 47.12 86 PHE A CA 1
ATOM 685 C C . PHE A 1 86 ? -0.475 -22.059 34.273 1.00 47.12 86 PHE A C 1
ATOM 687 O O . PHE A 1 86 ? -0.817 -21.269 35.149 1.00 47.12 86 PHE A O 1
ATOM 694 N N . ARG A 1 87 ? -0.919 -23.322 34.267 1.00 45.56 87 ARG A N 1
ATOM 695 C CA . ARG A 1 87 ? -1.503 -23.954 35.460 1.00 45.56 87 ARG A CA 1
ATOM 696 C C . ARG A 1 87 ? -0.517 -24.937 36.084 1.00 45.56 87 ARG A C 1
ATOM 698 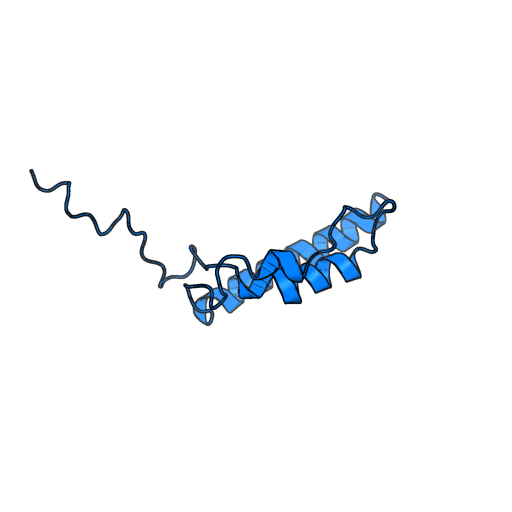O O . ARG A 1 87 ? -0.717 -26.135 35.939 1.00 45.56 87 ARG A O 1
ATOM 705 N N . TYR A 1 88 ? 0.502 -24.431 36.772 1.00 43.88 88 TYR A N 1
ATOM 706 C CA . TYR A 1 88 ? 1.170 -25.109 37.890 1.00 43.88 88 TYR A CA 1
ATOM 707 C C . TYR A 1 88 ? 1.726 -24.063 38.851 1.00 43.88 88 TYR A C 1
ATOM 709 O O . TYR A 1 88 ? 2.360 -23.105 38.358 1.00 43.88 88 TYR A O 1
#

InterPro domains:
  IPR010977 Aromatic-L-amino-acid decarboxylase [PR00800] (6-25)
  IPR010977 Aromatic-L-amino-acid decarboxylase [PR00800] (29-46)
  IPR010977 Aromatic-L-amino-acid decarboxylase [PR00800] (47-66)
  IPR010977 Aromatic-L-amino-acid decarboxylase [PTHR11999] (1-70)
  IPR015424 Pyridoxal phosphate-dependent transferase [SSF53383] (1-76)

Foldseek 3Di:
DDPVVCVVVVVVVVVVVVVVVVCLQVDAQAAPDDVPNLVVVDDPDDDPDDDDPVVVVVCCVPRVVSHDRRCPHPPHDDPVVPPPPPPD